Protein 5E5Y (pdb70)

B-factor: mean 13.22, std 4.54, range [5.79, 34.27]

Foldseek 3Di:
DPDVCQVQQCQLQVPPPCSVQLSVNSVQCVVQVDDADHNDDRCVVGVSQQCDADPVRHRRHD/DVVPPD/DPPQQVQQCQLQVPPPCSVQQSVNSVQCVVQVDDADGNDDRCVVGVSQQCDADPVRHRRHD/DVVPPD

Sequence (135 aa):
GSNFCDSKCKLLRCSKAGLADRRCLKCGICCEECKCVPSGTYGNKHECPCYRDKKNSKGKSKCPGGGGGGSNFCDSKCKLRCSKAGLADRCLKCGICCEECKCVPSSGTYGNKHECPCYRDKKNSSKGKKSKCPGGGGGG

Structure (mmCIF, N/CA/C/O backbone):
data_5E5Y
#
_entry.id   5E5Y
#
_cell.length_a   31.233
_cell.length_b   37.415
_cell.length_c   50.303
_cell.angle_alpha   93.00
_cell.angle_beta   90.58
_cell.angle_gamma   102.57
#
_symmetry.space_group_name_H-M   'P 1'
#
loop_
_entity.id
_entity.type
_entity.pdbx_description
1 polymer Snakin-1
2 polymer 'D- snakin-1'
3 non-polymer 1,2-ETHANEDIOL
4 non-polymer 'FORMIC ACID'
5 water water
#
loop_
_atom_site.group_PDB
_atom_site.id
_atom_site.type_symbol
_atom_site.label_atom_id
_atom_site.label_alt_id
_atom_site.label_comp_id
_atom_site.label_asym_id
_atom_site.label_entity_id
_atom_site.label_seq_id
_atom_site.pdbx_PDB_ins_code
_atom_site.Cartn_x
_atom_site.Cartn_y
_atom_site.Cartn_z
_atom_site.occupancy
_atom_site.B_iso_or_equiv
_atom_site.auth_seq_id
_atom_site.auth_comp_id
_atom_site.auth_asym_id
_atom_site.auth_atom_id
_atom_site.pdbx_PDB_model_num
ATOM 1 N N . GLY A 1 1 ? -4.769 23.639 10.546 1.00 20.45 1 GLY A N 1
ATOM 2 C CA . GLY A 1 1 ? -3.725 22.715 10.147 1.00 20.05 1 GLY A CA 1
ATOM 3 C C . GLY A 1 1 ? -2.631 23.440 9.400 1.00 18.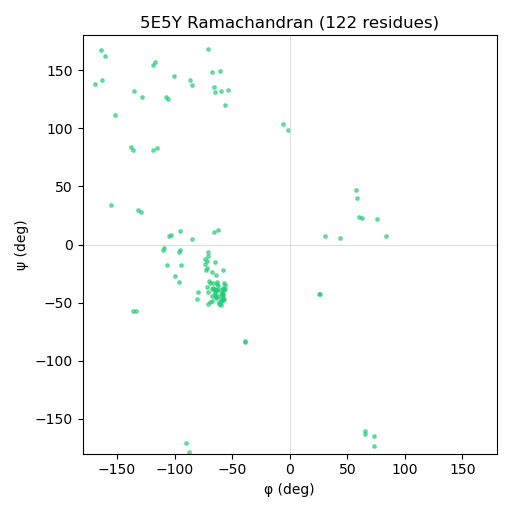75 1 GLY A C 1
ATOM 4 O O . GLY A 1 1 ? -2.657 24.664 9.286 1.00 20.32 1 GLY A O 1
ATOM 5 N N . SER A 1 2 ? -1.663 22.693 8.880 1.00 16.09 2 SER A N 1
ATOM 6 C CA . SER A 1 2 ? -0.580 23.321 8.142 1.00 15.06 2 SER A CA 1
ATOM 7 C C . SER A 1 2 ? 0.041 22.335 7.169 1.00 14.44 2 SER A C 1
ATOM 8 O O . SER A 1 2 ? 1.250 22.373 6.928 1.00 15.83 2 SER A O 1
ATOM 11 N N . ASN A 1 3 ? -0.768 21.444 6.604 1.00 12.78 3 ASN A N 1
ATOM 12 C CA . ASN A 1 3 ? -0.246 20.518 5.603 1.00 10.75 3 ASN A CA 1
ATOM 13 C C . ASN A 1 3 ? -1.382 20.153 4.659 1.00 9.74 3 ASN A C 1
ATOM 14 O O . ASN A 1 3 ? -2.326 19.467 5.070 1.00 10.15 3 ASN A O 1
ATOM 19 N N . PHE A 1 4 ? -1.307 20.605 3.401 1.00 10.58 4 PHE A N 1
ATOM 20 C CA . PHE A 1 4 ? -2.457 20.390 2.527 1.00 10.35 4 PHE A CA 1
ATOM 21 C C . PHE A 1 4 ? -2.592 18.938 2.100 1.00 10.73 4 PHE A C 1
ATOM 22 O O . PHE A 1 4 ? -3.691 18.526 1.719 1.00 10.50 4 PHE A O 1
ATOM 30 N N . CYS A 1 5 ? -1.514 18.151 2.150 1.00 11.08 5 CYS A N 1
ATOM 31 C CA . CYS A 1 5 ? -1.668 16.727 1.869 1.00 12.18 5 CYS A CA 1
ATOM 32 C C . CYS A 1 5 ? -2.492 16.055 2.958 1.00 12.63 5 CYS A C 1
ATOM 33 O O . CYS A 1 5 ? -3.451 15.333 2.666 1.00 12.81 5 CYS A O 1
ATOM 36 N N . ASP A 1 6 ? -2.151 16.303 4.225 1.00 12.68 6 ASP A N 1
ATOM 37 C CA . ASP A 1 6 ? -2.934 15.730 5.318 1.00 12.70 6 ASP A CA 1
ATOM 38 C C . ASP A 1 6 ? -4.390 16.163 5.228 1.00 11.49 6 ASP A C 1
ATOM 39 O O . ASP A 1 6 ? -5.308 15.342 5.360 1.00 12.78 6 ASP A O 1
ATOM 44 N N . SER A 1 7 ? -4.622 17.456 5.007 1.00 11.37 7 SER A N 1
ATOM 45 C CA . SER A 1 7 ? -5.986 17.976 5.012 1.00 11.31 7 SER A CA 1
ATOM 46 C C . SER A 1 7 ? -6.774 17.483 3.809 1.00 11.06 7 SER A C 1
ATOM 47 O O . SER A 1 7 ? -7.903 16.998 3.949 1.00 11.95 7 SER A O 1
ATOM 50 N N . LYS A 1 8 ? -6.202 17.600 2.610 1.00 10.33 8 LYS A N 1
ATOM 51 C CA . LYS A 1 8 ? -6.926 17.150 1.427 1.00 9.47 8 LYS A CA 1
ATOM 52 C C . LYS A 1 8 ? -7.173 15.650 1.469 1.00 9.01 8 LYS A C 1
ATOM 53 O O . LYS A 1 8 ? -8.239 15.184 1.054 1.00 9.29 8 LYS A O 1
ATOM 57 N N . CYS A 1 9 ? -6.197 14.873 1.950 1.00 9.10 9 CYS A N 1
ATOM 58 C CA . CYS A 1 9 ? -6.387 13.426 1.952 1.00 9.65 9 CYS A CA 1
ATOM 59 C C . CYS A 1 9 ? -7.429 12.992 2.972 1.00 9.56 9 CYS A C 1
ATOM 60 O O . CYS A 1 9 ? -8.132 12.000 2.744 1.00 10.66 9 CYS A O 1
ATOM 63 N N . LYS A 1 10 ? -7.557 13.707 4.092 1.00 9.48 10 LYS A N 1
ATOM 64 C CA . LYS A 1 10 ? -8.646 13.392 5.014 1.00 10.24 10 LYS A CA 1
ATOM 65 C C . LYS A 1 10 ? -9.999 13.557 4.332 1.00 10.86 10 LYS A C 1
ATOM 66 O O . LYS A 1 10 ? -10.90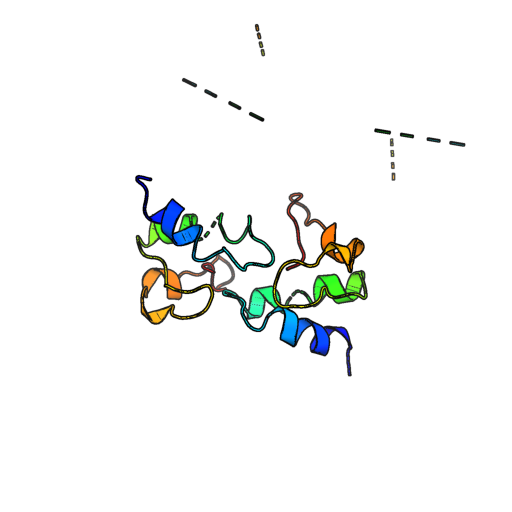8 12.744 4.535 1.00 12.49 10 LYS A O 1
ATOM 72 N N . LEU A 1 11 ? -10.146 14.588 3.493 1.00 11.67 11 LEU A N 1
ATOM 73 C CA A LEU A 1 11 ? -11.391 14.769 2.748 0.54 11.75 11 LEU A CA 1
ATOM 74 C CA B LEU A 1 11 ? -11.402 14.752 2.768 0.46 11.85 11 LEU A CA 1
ATOM 75 C C . LEU A 1 11 ? -11.551 13.693 1.682 1.00 10.87 11 LEU A C 1
ATOM 76 O O . LEU A 1 11 ? -12.622 13.088 1.539 1.00 12.76 11 LEU A O 1
ATOM 85 N N . ARG A 1 12 ? -10.492 13.453 0.911 1.00 9.87 12 ARG A N 1
ATOM 86 C CA . ARG A 1 12 ? -10.548 12.471 -0.164 1.00 8.98 12 ARG A CA 1
ATOM 87 C C . ARG A 1 12 ? -10.937 11.089 0.341 1.00 10.23 12 ARG A C 1
ATOM 88 O O . ARG A 1 12 ? -11.589 10.322 -0.381 1.00 11.94 12 ARG A O 1
ATOM 96 N N . CYS A 1 13 ? -10.540 10.750 1.564 1.00 10.08 13 CYS A N 1
ATOM 97 C CA . CYS A 1 13 ? -10.714 9.410 2.104 1.00 9.83 13 CYS A CA 1
ATOM 98 C C . CYS A 1 13 ? -11.870 9.306 3.090 1.00 10.16 13 CYS A C 1
ATOM 99 O O . CYS A 1 13 ? -12.0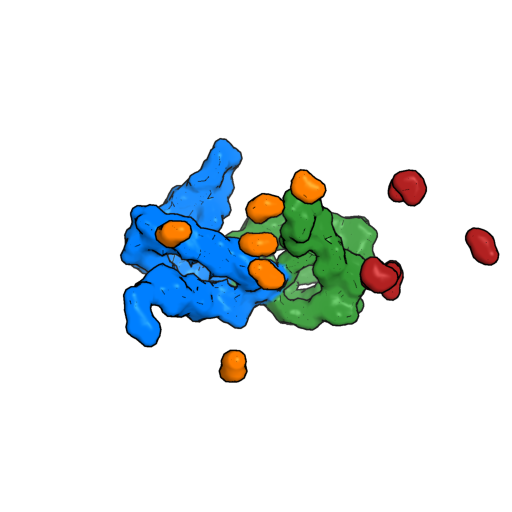48 8.253 3.717 1.00 11.60 13 CYS A O 1
ATOM 102 N N . SER A 1 14 ? -12.675 10.363 3.226 1.00 11.16 14 SER A N 1
ATOM 103 C CA . SER A 1 14 ? -13.685 10.423 4.278 1.00 11.44 14 SER A CA 1
ATOM 104 C C . SER A 1 14 ? -14.854 9.482 4.047 1.00 11.67 14 SER A C 1
ATOM 105 O O . SER A 1 14 ? -15.716 9.376 4.925 1.00 14.09 14 SER A O 1
ATOM 108 N N . LYS A 1 15 ? -14.927 8.819 2.893 1.00 10.95 15 LYS A N 1
ATOM 109 C CA . LYS A 1 15 ? -15.985 7.847 2.649 1.00 12.82 15 LYS A CA 1
ATOM 110 C C . LYS A 1 15 ? -15.399 6.553 2.105 1.00 12.01 15 LYS A C 1
ATOM 111 O O . LYS A 1 15 ? -16.061 5.820 1.365 1.00 11.82 15 LYS A O 1
ATOM 117 N N . ALA A 1 16 ? -14.160 6.255 2.482 1.00 11.50 16 ALA A N 1
ATOM 118 C CA . ALA A 1 16 ? -13.464 5.079 1.981 1.00 10.75 16 ALA A CA 1
ATOM 119 C C . ALA A 1 16 ? -13.781 3.861 2.837 1.00 12.91 16 ALA A C 1
ATOM 120 O O . ALA A 1 16 ? -13.890 3.953 4.066 1.00 14.09 16 ALA A O 1
ATOM 122 N N . GLY A 1 17 ? -13.926 2.712 2.172 1.00 12.28 17 GLY A N 1
ATOM 123 C CA . GLY A 1 17 ? -14.125 1.469 2.895 1.00 12.13 17 GLY A CA 1
ATOM 124 C C . GLY A 1 17 ? -12.896 1.027 3.660 1.00 12.13 17 GLY A C 1
ATOM 125 O O . GLY A 1 17 ? -13.013 0.433 4.735 1.00 13.38 17 GLY A O 1
ATOM 126 N N . LEU A 1 18 ? -11.710 1.310 3.122 1.00 12.63 18 LEU A N 1
ATOM 127 C CA . LEU A 1 18 ? -10.427 1.070 3.780 1.00 11.31 18 LEU A CA 1
ATOM 128 C C . LEU A 1 18 ? -9.781 2.436 4.014 1.00 11.31 18 LEU A C 1
ATOM 129 O O . LEU A 1 18 ? -8.939 2.891 3.237 1.00 11.65 18 LEU A O 1
ATOM 134 N N . ALA A 1 19 ? -10.186 3.092 5.105 1.00 13.10 19 ALA A N 1
ATOM 135 C CA . ALA A 1 19 ? -9.790 4.480 5.327 1.00 13.65 19 ALA A CA 1
ATOM 136 C C . ALA A 1 19 ? -8.283 4.615 5.502 1.00 13.72 19 ALA A C 1
ATOM 137 O O . ALA A 1 19 ? -7.656 5.506 4.915 1.00 15.16 19 ALA A O 1
ATOM 139 N N . ASP A 1 20 ? -7.681 3.748 6.320 1.00 14.16 20 ASP A N 1
ATOM 140 C CA . ASP A 1 20 ? -6.249 3.866 6.578 1.00 13.04 20 ASP A CA 1
ATOM 141 C C . ASP A 1 20 ? -5.437 3.621 5.314 1.00 11.60 20 ASP A C 1
ATOM 142 O O . ASP A 1 20 ? -4.441 4.318 5.064 1.00 11.67 20 ASP A O 1
ATOM 147 N N . ARG A 1 21 ? -5.834 2.638 4.502 1.00 10.94 21 ARG A N 1
ATOM 148 C CA A ARG A 1 21 ? -5.125 2.416 3.247 0.69 10.73 21 ARG A CA 1
ATOM 149 C CA B ARG A 1 21 ? -5.119 2.418 3.250 0.31 10.77 21 ARG A CA 1
ATOM 150 C C . ARG A 1 21 ? -5.284 3.609 2.316 1.00 10.72 21 ARG A C 1
ATOM 151 O O . ARG A 1 21 ? -4.327 4.023 1.652 1.00 11.13 21 ARG A O 1
ATOM 166 N N . CYS A 1 22 ? -6.494 4.169 2.249 1.00 9.68 22 CYS A N 1
ATOM 167 C CA . CYS A 1 22 ? -6.721 5.350 1.427 1.00 9.76 22 CYS A CA 1
ATOM 168 C C . CYS A 1 22 ? -5.836 6.497 1.892 1.00 9.57 22 CYS A C 1
ATOM 169 O O . CYS A 1 22 ? -5.172 7.157 1.082 1.00 11.08 22 CYS A O 1
ATOM 172 N N . LEU A 1 23 ? -5.801 6.738 3.205 1.00 9.41 23 LEU A N 1
ATOM 173 C CA . LEU A 1 23 ? -5.014 7.854 3.717 1.00 9.42 23 LEU A CA 1
ATOM 174 C C . LEU A 1 23 ? -3.537 7.668 3.415 1.00 9.46 23 LEU A C 1
ATOM 175 O O . LEU A 1 23 ? -2.827 8.642 3.136 1.00 11.23 23 LEU A O 1
ATOM 180 N N . LYS A 1 24 ? -3.058 6.426 3.461 1.00 9.43 24 LYS A N 1
ATOM 181 C CA . LYS A 1 24 ? -1.654 6.136 3.192 1.00 10.96 24 LYS A CA 1
ATOM 182 C C . LYS A 1 24 ? -1.307 6.444 1.749 1.00 10.25 24 LYS A C 1
ATOM 183 O O . LYS A 1 24 ? -0.333 7.148 1.475 1.00 9.91 24 LYS A O 1
ATOM 201 N N . CYS A 1 26 ? -3.148 8.086 -0.601 1.00 7.86 26 CYS A N 1
ATOM 202 C CA . CYS A 1 26 ? -3.391 9.492 -0.929 1.00 7.50 26 CYS A CA 1
ATOM 203 C C . CYS A 1 26 ? -2.202 10.317 -0.447 1.00 9.18 26 CYS A C 1
ATOM 204 O O . CYS A 1 26 ? -1.729 11.201 -1.155 1.00 9.92 26 CYS A O 1
ATOM 207 N N . GLY A 1 27 ? -1.716 10.009 0.759 1.00 9.02 27 GLY A N 1
ATOM 208 C CA . GLY A 1 27 ? -0.549 10.713 1.276 1.00 8.79 27 GLY A CA 1
ATOM 209 C C . GLY A 1 27 ? 0.670 10.555 0.387 1.00 9.54 27 GLY A C 1
ATOM 210 O O . GLY A 1 27 ? 1.336 11.534 0.050 1.00 10.70 27 GLY A O 1
ATOM 211 N N . ILE A 1 28 ? 0.981 9.315 0.009 1.00 9.98 28 ILE A N 1
ATOM 212 C CA . ILE A 1 28 ? 2.120 9.058 -0.870 1.00 11.28 28 ILE A CA 1
ATOM 213 C C . ILE A 1 28 ? 1.966 9.824 -2.176 1.00 11.49 28 ILE A C 1
ATOM 214 O O . ILE A 1 28 ? 2.898 10.492 -2.642 1.00 12.56 28 ILE A O 1
ATOM 219 N N . CYS A 1 29 ? 0.784 9.740 -2.786 1.00 10.84 29 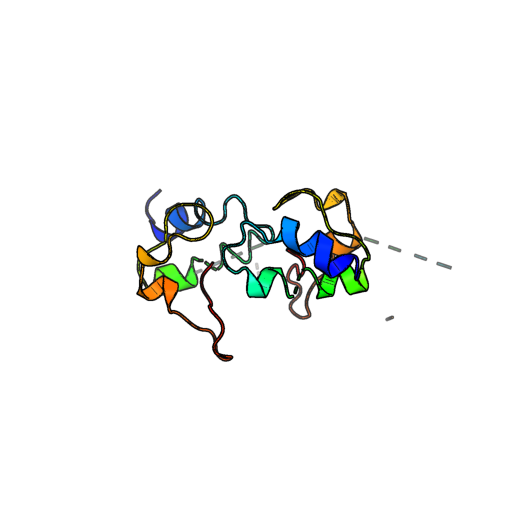CYS A N 1
ATOM 220 C CA . CYS A 1 29 ? 0.576 10.393 -4.074 1.00 10.49 29 CYS A CA 1
ATOM 221 C C . CYS A 1 29 ? 0.659 11.909 -3.954 1.00 10.76 29 CYS A C 1
ATOM 222 O O . CYS A 1 29 ? 1.193 12.580 -4.843 1.00 11.76 29 CYS A O 1
ATOM 225 N N . CYS A 1 30 ? 0.130 12.468 -2.868 1.00 9.22 30 CYS A N 1
ATOM 226 C CA . CYS A 1 30 ? 0.241 13.907 -2.661 1.00 8.93 30 CYS A CA 1
ATOM 227 C C . CYS A 1 30 ? 1.692 14.321 -2.416 1.00 9.32 30 CYS A C 1
ATOM 228 O O . CYS A 1 30 ? 2.138 15.371 -2.9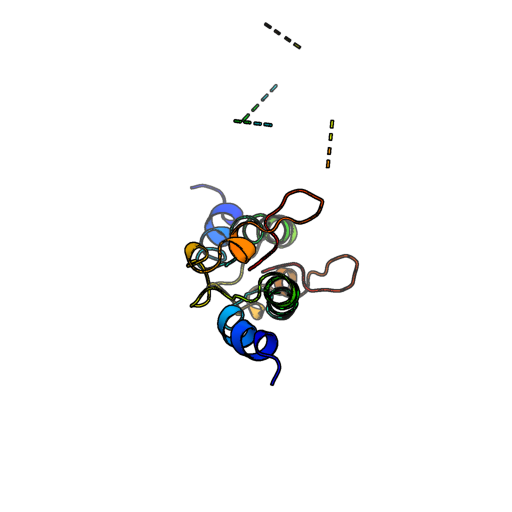03 1.00 9.17 30 CYS A O 1
ATOM 231 N N . GLU A 1 31 ? 2.455 13.512 -1.673 1.00 9.49 31 GLU A N 1
ATOM 232 C CA . GLU A 1 31 ? 3.883 13.805 -1.527 1.00 10.09 31 GLU A CA 1
ATOM 233 C C . GLU A 1 31 ? 4.578 13.860 -2.883 1.00 11.20 31 GLU A C 1
ATOM 234 O O . GLU A 1 31 ? 5.461 14.698 -3.104 1.00 11.21 31 GLU A O 1
ATOM 240 N N . GLU A 1 32 ? 4.189 12.975 -3.802 1.00 10.18 32 GLU A N 1
ATOM 241 C CA . GLU A 1 32 ? 4.805 12.926 -5.123 1.00 11.03 32 GLU A CA 1
ATOM 242 C C . GLU A 1 32 ? 4.253 14.004 -6.048 1.00 10.53 32 GLU A C 1
ATOM 243 O O . GLU A 1 32 ? 5.012 14.627 -6.798 1.00 11.72 32 GLU A O 1
ATOM 249 N N . CYS A 1 33 ? 2.937 14.241 -6.004 1.00 11.99 33 CYS A N 1
ATOM 250 C CA . CYS A 1 33 ? 2.252 15.034 -7.014 1.00 10.92 33 CYS A CA 1
ATOM 251 C C . CYS A 1 33 ? 1.827 16.418 -6.553 1.00 12.31 33 CYS A C 1
ATOM 252 O O . CYS A 1 33 ? 1.520 17.260 -7.403 1.00 13.27 33 CYS A O 1
ATOM 255 N N . LYS A 1 34 ? 1.766 16.657 -5.240 1.00 12.61 34 LYS A N 1
ATOM 256 C CA . LYS A 1 34 ? 1.399 17.962 -4.679 1.00 12.60 34 LYS A CA 1
ATOM 257 C C . LYS A 1 34 ? 0.012 18.402 -5.146 1.00 12.63 34 LYS A C 1
ATOM 258 O O . LYS A 1 34 ? -0.225 19.576 -5.433 1.00 13.90 34 LYS A O 1
ATOM 264 N N . CYS A 1 35 ? -0.918 17.451 -5.196 1.00 12.98 35 CYS A N 1
ATOM 265 C CA . CYS A 1 35 ? -2.263 17.669 -5.710 1.00 13.11 35 CYS A CA 1
ATOM 266 C C . CYS A 1 35 ? -3.114 16.514 -5.209 1.00 12.35 35 CYS A C 1
ATOM 267 O O . CYS A 1 35 ? -2.625 15.386 -5.124 1.00 13.04 35 CYS A O 1
ATOM 270 N N . VAL A 1 36 ? -4.359 16.802 -4.835 1.00 10.48 36 VAL A N 1
ATOM 271 C CA . VAL A 1 36 ? -5.329 15.755 -4.509 1.00 9.54 36 VAL A CA 1
ATOM 272 C C . VAL A 1 36 ? -6.647 16.124 -5.178 1.00 10.85 36 VAL A C 1
ATOM 273 O O . VAL A 1 36 ? -7.080 17.282 -5.077 1.00 13.00 36 VAL A O 1
ATOM 277 N N . PRO A 1 37 ? -7.303 15.195 -5.874 1.00 12.12 37 PRO A N 1
ATOM 278 C CA . PRO A 1 37 ? -8.586 15.516 -6.509 1.00 12.26 37 PRO A CA 1
ATOM 279 C C . PRO A 1 37 ? -9.664 15.766 -5.468 1.00 13.31 37 PRO A C 1
ATOM 280 O O . PRO A 1 37 ? -9.662 15.175 -4.385 1.00 13.92 37 PRO A O 1
ATOM 284 N N . SER A 1 38 ? -10.596 16.649 -5.818 1.00 13.10 38 SER A N 1
ATOM 285 C CA . SER A 1 38 ? -11.721 16.958 -4.945 1.00 11.95 38 SER A CA 1
ATOM 286 C C . SER A 1 38 ? -12.701 15.784 -4.882 1.00 11.46 38 SER A C 1
ATOM 287 O O . SER A 1 38 ? -12.639 14.833 -5.671 1.00 11.42 38 SER A O 1
ATOM 290 N N . GLY A 1 39 ? -13.638 15.869 -3.931 1.00 11.91 39 GLY A N 1
ATOM 291 C CA . GLY A 1 39 ? -14.591 14.783 -3.771 1.00 12.07 39 GLY A CA 1
ATOM 292 C C . GLY A 1 39 ? -13.944 13.560 -3.139 1.00 11.39 39 GLY A C 1
ATOM 293 O O . GLY A 1 39 ? -12.792 13.576 -2.712 1.00 12.61 39 GLY A O 1
ATOM 294 N 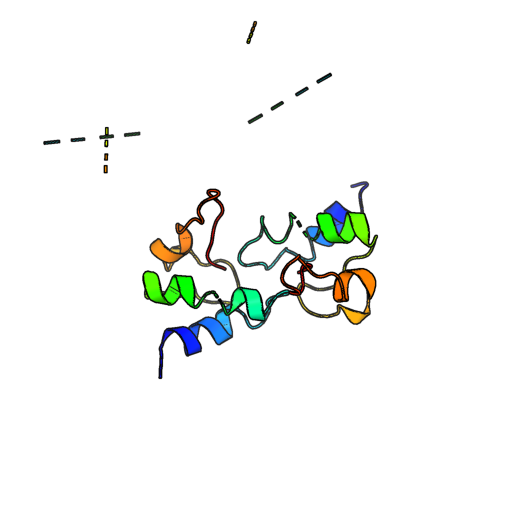N . THR A 1 40 ? -14.719 12.474 -3.087 1.00 11.35 40 THR A N 1
ATOM 295 C CA . THR A 1 40 ? -14.249 11.232 -2.487 1.00 11.39 40 THR A CA 1
ATOM 296 C C . THR A 1 40 ? -14.004 10.135 -3.515 1.00 12.37 40 THR A C 1
ATOM 297 O O . THR A 1 40 ? -13.563 9.039 -3.144 1.00 13.45 40 THR A O 1
ATOM 301 N N . TYR A 1 41 ? -14.288 10.394 -4.788 1.00 12.16 41 TYR A N 1
ATOM 302 C CA . TYR A 1 41 ? -13.899 9.504 -5.874 1.00 11.60 41 TYR A CA 1
ATOM 303 C C . TYR A 1 41 ? -13.947 10.314 -7.159 1.00 12.72 41 TYR A C 1
ATOM 304 O O . TYR A 1 41 ? -14.534 11.398 -7.203 1.00 13.62 41 TYR A O 1
ATOM 313 N N . GLY A 1 42 ? -13.290 9.794 -8.196 1.00 13.50 42 GLY A N 1
ATOM 314 C CA . GLY A 1 42 ? -13.296 10.502 -9.461 1.00 14.43 42 GLY A CA 1
ATOM 31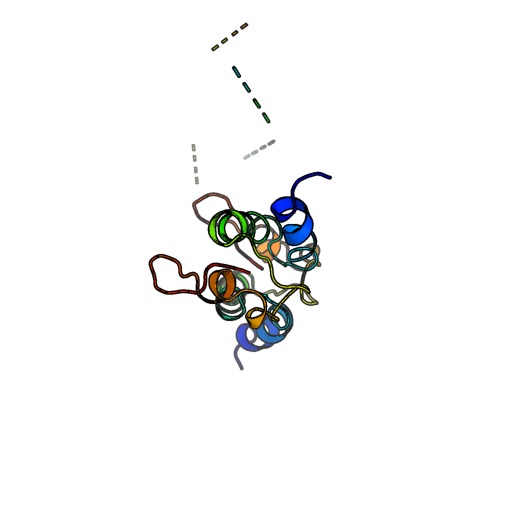5 C C . GLY A 1 42 ? -12.574 11.844 -9.387 1.00 13.61 42 GLY A C 1
ATOM 316 O O . GLY A 1 42 ? -11.758 12.109 -8.499 1.00 13.96 42 GLY A O 1
ATOM 317 N N . ASN A 1 43 ? -12.896 12.697 -10.362 1.00 13.60 43 ASN A N 1
ATOM 318 C CA . ASN A 1 43 ? -12.318 14.032 -10.507 1.00 12.99 43 ASN A CA 1
ATOM 319 C C . ASN A 1 43 ? -10.800 14.006 -10.687 1.00 12.22 43 ASN A C 1
ATOM 320 O O . ASN A 1 43 ? -10.121 14.998 -10.412 1.00 12.78 43 ASN A O 1
ATOM 325 N N . LYS A 1 44 ? -10.236 12.902 -11.169 1.00 12.44 44 LYS A N 1
ATOM 326 C CA . LYS A 1 44 ? -8.783 12.816 -11.231 1.00 11.62 44 LYS A CA 1
ATOM 327 C C . LYS A 1 44 ? -8.183 13.670 -12.341 1.00 12.75 44 LYS A C 1
ATOM 328 O O . LYS A 1 44 ? -6.967 13.892 -12.335 1.00 12.48 44 LYS A O 1
ATOM 334 N N . HIS A 1 45 ? -8.997 14.182 -13.268 1.00 13.88 45 HIS A N 1
ATOM 335 C CA . HIS A 1 45 ? -8.472 15.132 -14.246 1.00 15.23 45 HIS A CA 1
ATOM 336 C C . HIS A 1 45 ? -8.005 16.434 -13.598 1.00 14.92 45 HIS A C 1
ATOM 337 O O . HIS A 1 45 ? -7.296 17.212 -14.242 1.00 15.38 45 HIS A O 1
ATOM 339 N N . GLU A 1 46 ? -8.381 16.696 -12.343 1.00 14.79 46 GLU A N 1
ATOM 340 C CA . GLU A 1 46 ? -7.844 17.864 -11.651 1.00 14.58 46 GLU A CA 1
ATOM 341 C C . GLU A 1 46 ? -6.355 17.731 -11.357 1.00 14.94 46 GLU A C 1
ATOM 342 O O . GLU A 1 46 ? -5.676 18.753 -11.185 1.00 15.47 46 GLU A O 1
ATOM 348 N N . CYS A 1 47 ? -5.842 16.501 -11.285 1.00 14.58 47 CYS A N 1
ATOM 349 C CA . CYS A 1 47 ? -4.469 16.229 -10.858 1.00 14.38 47 CYS A CA 1
ATOM 350 C C . CYS A 1 47 ? -3.877 15.167 -11.770 1.00 12.64 47 CYS A C 1
ATOM 351 O O . CYS A 1 47 ? -3.882 13.978 -11.440 1.00 12.52 47 CYS A O 1
ATOM 354 N N . PRO A 1 48 ? -3.356 15.560 -12.937 1.00 11.56 48 PRO A N 1
ATOM 355 C CA . PRO A 1 48 ? -2.841 14.543 -13.874 1.00 11.93 48 PRO A CA 1
ATOM 356 C C . PRO A 1 48 ? -1.770 13.639 -13.279 1.00 9.93 48 PRO A C 1
ATOM 357 O O . PRO A 1 48 ? -1.757 12.438 -13.570 1.00 10.13 48 PRO A O 1
ATOM 361 N N . CYS A 1 49 ? -0.874 14.173 -12.445 1.00 9.97 49 CYS A N 1
ATOM 362 C CA . CYS A 1 49 ? 0.125 13.322 -11.804 1.00 10.47 49 CYS A CA 1
ATOM 363 C C . CYS A 1 49 ? -0.540 12.268 -10.922 1.00 9.72 49 CYS A C 1
ATOM 364 O O . CYS A 1 49 ? -0.242 11.070 -11.019 1.00 10.28 49 CYS A O 1
ATOM 367 N N . TYR A 1 50 ? -1.442 12.707 -10.048 1.00 10.33 50 TYR A N 1
ATOM 368 C CA . TYR A 1 50 ? -2.181 11.792 -9.185 1.00 10.28 50 TYR A CA 1
ATOM 369 C C . TYR A 1 50 ? -2.973 10.772 -10.005 1.00 11.18 50 TYR A C 1
ATOM 370 O O . TYR A 1 50 ? -2.985 9.572 -9.690 1.00 12.03 50 TYR A O 1
ATOM 379 N N . ARG A 1 51 ? -3.632 11.239 -11.068 1.00 9.74 51 ARG A N 1
ATOM 380 C CA . ARG A 1 51 ? -4.435 10.372 -11.927 1.00 9.72 51 ARG A CA 1
ATOM 381 C C . ARG A 1 51 ? -3.606 9.244 -12.536 1.00 9.57 51 ARG A C 1
ATOM 382 O O . ARG A 1 51 ? -4.066 8.096 -12.613 1.00 9.94 51 ARG A O 1
ATOM 390 N N . ASP A 1 52 ? -2.385 9.550 -12.981 1.00 9.55 52 ASP A N 1
ATOM 391 C CA . ASP A 1 52 ? -1.615 8.629 -13.809 1.00 8.16 52 ASP A CA 1
ATOM 392 C C . ASP A 1 52 ? -0.625 7.770 -13.031 1.00 8.78 52 ASP A C 1
ATOM 393 O O . ASP A 1 52 ? -0.015 6.878 -13.628 1.00 8.77 52 ASP A O 1
ATOM 398 N N . LYS A 1 53 ? -0.442 8.014 -11.731 1.00 8.98 53 LYS A N 1
ATOM 399 C CA . LYS A 1 53 ? 0.560 7.274 -10.972 1.00 9.66 53 LYS A CA 1
ATOM 400 C C . LYS A 1 53 ? 0.180 5.796 -10.899 1.00 9.29 53 LYS A C 1
ATOM 401 O O . LYS A 1 53 ? -0.967 5.453 -10.585 1.00 7.94 53 LYS A O 1
ATOM 407 N N . LYS A 1 54 ? 1.147 4.922 -11.199 1.00 9.03 54 LYS A N 1
ATOM 408 C CA . LYS A 1 54 ? 0.949 3.478 -11.204 1.00 10.88 54 LYS A CA 1
ATOM 409 C C . LYS A 1 54 ? 1.830 2.822 -10.147 1.00 13.05 54 LYS A C 1
ATOM 410 O O . LYS A 1 54 ? 2.856 3.373 -9.737 1.00 15.77 54 LYS A O 1
ATOM 416 N N . ASN A 1 55 ? 1.423 1.628 -9.710 1.00 13.57 55 ASN A N 1
ATOM 417 C CA . ASN A 1 55 ? 2.285 0.784 -8.894 1.00 14.55 55 ASN A CA 1
ATOM 418 C C . ASN A 1 55 ? 3.107 -0.128 -9.809 1.00 15.57 55 ASN A C 1
ATOM 419 O O . ASN A 1 55 ? 3.100 0.027 -11.031 1.00 16.06 55 ASN A O 1
ATOM 424 N N . SER A 1 56 ? 3.817 -1.105 -9.235 1.00 17.58 56 SER A N 1
ATOM 425 C CA . SER A 1 56 ? 4.782 -1.862 -10.033 1.00 19.13 56 SER A CA 1
ATOM 426 C C . SER A 1 56 ? 4.120 -2.846 -10.992 1.00 21.02 56 SER A C 1
ATOM 427 O O . SER A 1 56 ? 4.783 -3.330 -11.915 1.00 22.37 56 SER A O 1
ATOM 430 N N . LYS A 1 57 ? 2.846 -3.169 -10.789 1.00 21.31 57 LYS A N 1
ATOM 431 C CA . LYS A 1 57 ? 2.114 -4.036 -11.699 1.00 22.54 57 LYS A CA 1
ATOM 432 C C . LYS A 1 57 ? 1.320 -3.246 -12.724 1.00 21.82 57 LYS A C 1
ATOM 433 O O . LYS A 1 57 ? 0.484 -3.822 -13.428 1.00 23.63 57 LYS A O 1
ATOM 439 N N . GLY A 1 58 ? 1.566 -1.940 -12.822 1.00 19.56 58 GLY A N 1
ATOM 440 C CA . GLY A 1 58 ? 0.874 -1.113 -13.784 1.00 18.84 58 GLY A CA 1
ATOM 441 C C . GLY A 1 58 ? -0.547 -0.771 -13.412 1.00 16.85 58 GLY A C 1
ATOM 442 O O . GLY A 1 58 ? -1.343 -0.445 -14.296 1.00 16.64 58 GLY A O 1
ATOM 443 N N . LYS A 1 59 ? -0.891 -0.840 -12.127 1.00 15.75 59 LYS A N 1
ATOM 444 C CA . LYS A 1 59 ? -2.227 -0.521 -11.638 1.00 15.18 59 LYS A CA 1
ATOM 445 C C . LYS A 1 59 ? -2.246 0.885 -11.052 1.00 12.71 59 LYS A C 1
ATOM 446 O O . LYS A 1 59 ? -1.270 1.318 -10.437 1.00 11.50 59 LYS A O 1
ATOM 452 N N . SER A 1 60 ? -3.371 1.581 -11.220 1.00 10.58 60 SER A N 1
ATOM 453 C CA . SER A 1 60 ? -3.541 2.891 -10.597 1.00 9.25 60 SER A CA 1
ATOM 454 C C . SER A 1 60 ? -3.274 2.812 -9.099 1.00 9.89 60 SER A C 1
ATOM 455 O O . SER A 1 60 ? -3.784 1.925 -8.410 1.00 10.97 60 SER A O 1
ATOM 458 N N . LYS A 1 61 ? -2.480 3.758 -8.599 1.00 9.86 61 LYS A N 1
ATOM 459 C CA . LYS A 1 61 ? -2.010 3.744 -7.219 1.00 9.65 61 LYS A CA 1
ATOM 460 C C . LYS A 1 61 ? -2.796 4.664 -6.291 1.00 9.78 61 LYS A C 1
ATOM 461 O O . LYS A 1 61 ? -2.877 4.392 -5.088 1.00 10.80 61 LYS A O 1
ATOM 467 N N . CYS A 1 62 ? -3.384 5.733 -6.822 1.00 8.43 62 CYS A N 1
ATOM 468 C CA . CYS A 1 62 ? -3.860 6.849 -6.013 1.00 8.42 62 CYS A CA 1
ATOM 469 C C . CYS A 1 62 ? -5.375 6.834 -5.921 1.00 9.36 62 CYS A C 1
ATOM 470 O O . CYS A 1 62 ? -6.051 6.840 -6.960 1.00 10.00 62 CYS A O 1
ATOM 473 N N . PRO A 1 63 ? -5.960 6.828 -4.712 1.00 8.03 63 PRO A N 1
ATOM 474 C CA . PRO A 1 63 ? -7.419 6.702 -4.573 1.00 9.18 63 PRO A CA 1
ATOM 475 C C . PRO A 1 63 ? -8.168 7.947 -5.022 1.00 9.45 63 PRO A C 1
ATOM 476 O O . PRO A 1 63 ? -9.126 7.846 -5.788 1.00 10.95 63 PRO A O 1
ATOM 481 N N . GLY B 2 1 ? 6.774 -9.862 11.097 1.00 15.49 1 GLY B N 1
ATOM 482 C CA . GLY B 2 1 ? 5.692 -8.964 11.458 1.00 15.47 1 GLY B CA 1
ATOM 483 C C . GLY B 2 1 ? 4.618 -9.687 12.242 1.00 15.83 1 GLY B C 1
ATOM 484 O O . GLY B 2 1 ? 4.737 -10.881 12.506 1.00 16.80 1 GLY B O 1
ATOM 594 N N . GLY B 2 17 ? 15.849 11.102 19.332 1.00 11.16 17 GLY B N 1
ATOM 595 C CA . GLY B 2 17 ? 16.089 12.336 18.602 1.00 10.80 17 GLY B CA 1
ATOM 596 C C . GLY B 2 17 ? 14.878 12.779 17.804 1.00 11.34 17 GLY B C 1
ATOM 597 O O . GLY B 2 17 ? 15.006 13.314 16.701 1.00 10.87 17 GLY B O 1
ATOM 671 N N . GLY B 2 27 ? 3.637 3.836 20.873 1.00 9.03 27 GLY B N 1
ATOM 672 C CA . GLY B 2 27 ? 2.504 3.101 20.337 1.00 9.41 27 GLY B CA 1
ATOM 673 C C . GLY B 2 27 ? 1.230 3.258 21.145 1.00 8.44 27 GLY B C 1
ATOM 674 O O . GLY B 2 27 ? 0.509 2.284 21.373 1.00 9.21 27 GLY B O 1
ATOM 766 N N . GLY B 2 39 ? 15.587 -2.077 25.658 1.00 13.61 39 GLY B N 1
ATOM 767 C CA . GLY B 2 39 ? 16.539 -0.996 25.469 1.00 14.74 39 GLY B CA 1
ATOM 768 C C . GLY B 2 39 ? 15.948 0.223 24.793 1.00 14.37 39 GLY B C 1
ATOM 769 O O . GLY B 2 39 ? 14.858 0.160 24.231 1.00 13.70 39 GLY B O 1
ATOM 789 N N . GLY B 2 42 ? 15.364 3.972 29.937 1.00 12.77 42 GLY B N 1
ATOM 790 C CA . GLY B 2 42 ? 15.346 3.270 31.205 1.00 13.40 42 GLY B CA 1
ATOM 791 C C . GLY B 2 42 ? 14.561 1.970 31.123 1.00 11.92 42 GLY B C 1
ATOM 792 O O . GLY B 2 42 ? 13.677 1.822 30.266 1.00 11.95 42 GLY B O 1
ATOM 923 N N . GLY B 2 58 ? 0.224 15.676 34.029 1.00 15.95 58 GLY B N 1
ATOM 924 C CA . GLY B 2 58 ? 0.805 14.910 35.113 1.00 15.21 58 GLY B CA 1
ATOM 925 C C . GLY B 2 58 ? 2.271 14.577 34.893 1.00 14.40 58 GLY B C 1
ATOM 926 O O . GLY B 2 58 ? 2.970 14.167 35.822 1.00 15.05 58 GLY B O 1
ATOM 963 N N . SER C 1 2 ? -24.924 -14.229 -11.913 1.00 28.65 2 SER C N 1
ATOM 964 C CA . SER C 1 2 ? -25.646 -15.042 -10.941 1.00 27.54 2 SER C CA 1
ATOM 965 C C . SER C 1 2 ? -24.848 -15.186 -9.654 1.00 27.40 2 SER C C 1
ATOM 966 O O . SER C 1 2 ? -25.412 -15.385 -8.579 1.00 28.63 2 SER C O 1
ATOM 969 N N . ASN C 1 3 ? -23.530 -15.076 -9.779 1.00 25.59 3 ASN C N 1
ATOM 970 C CA . ASN C 1 3 ? -22.655 -15.052 -8.615 1.00 21.23 3 ASN C CA 1
ATOM 971 C C . ASN C 1 3 ? -23.076 -13.926 -7.673 1.00 18.22 3 ASN C C 1
ATOM 972 O O . ASN C 1 3 ? -23.088 -12.754 -8.060 1.00 19.62 3 ASN C O 1
ATOM 977 N N . PHE C 1 4 ? -23.440 -14.283 -6.436 1.00 14.32 4 PHE C N 1
ATOM 978 C CA . PHE C 1 4 ? -23.946 -13.278 -5.504 1.00 13.68 4 PHE C CA 1
ATOM 979 C C . PHE C 1 4 ? -22.898 -12.222 -5.189 1.00 12.73 4 PHE C C 1
ATOM 980 O O . PHE C 1 4 ? -23.240 -11.056 -4.944 1.00 13.81 4 PHE C O 1
ATOM 982 N N . CYS C 1 5 ? -21.621 -12.606 -5.183 1.00 12.48 5 CYS C N 1
ATOM 983 C CA . CYS C 1 5 ? -20.574 -11.651 -4.837 1.00 11.88 5 CYS C CA 1
ATOM 984 C C . CYS C 1 5 ? -20.374 -10.624 -5.940 1.00 11.75 5 CYS C C 1
ATOM 985 O O . CYS C 1 5 ? -20.100 -9.451 -5.658 1.00 12.02 5 CYS C O 1
ATOM 988 N N . ASP C 1 6 ? -20.489 -11.043 -7.204 1.00 13.66 6 ASP C N 1
ATOM 989 C CA . ASP C 1 6 ? -20.371 -10.082 -8.296 1.00 15.86 6 ASP C CA 1
ATOM 990 C C . ASP C 1 6 ? -21.408 -8.976 -8.159 1.00 16.17 6 ASP C C 1
ATOM 991 O O . ASP C 1 6 ? -21.103 -7.793 -8.346 1.00 17.34 6 ASP C O 1
ATOM 996 N N . SER C 1 7 ? -22.636 -9.346 -7.807 1.00 15.70 7 SER C N 1
ATOM 997 C CA . SER C 1 7 ? -23.712 -8.370 -7.701 1.00 15.60 7 SER C CA 1
ATOM 998 C C . SER C 1 7 ? -23.515 -7.454 -6.496 1.00 14.20 7 SER C C 1
ATOM 999 O O . SER C 1 7 ? -23.552 -6.223 -6.623 1.00 14.53 7 SER C O 1
ATOM 1002 N N . LYS C 1 8 ? -23.290 -8.034 -5.317 1.00 12.42 8 LYS C N 1
ATOM 1003 C CA . LYS C 1 8 ? -23.213 -7.214 -4.107 1.00 10.75 8 LYS C CA 1
ATOM 1004 C C . LYS C 1 8 ? -21.992 -6.300 -4.110 1.00 11.47 8 LYS C C 1
ATOM 1005 O O . LYS C 1 8 ? -22.052 -5.187 -3.573 1.00 11.86 8 LYS C O 1
ATOM 1008 N N . CYS C 1 9 ? -20.884 -6.740 -4.709 1.00 9.77 9 CYS C N 1
ATOM 1009 C CA . CYS C 1 9 ? -19.690 -5.905 -4.745 1.00 10.03 9 CYS C CA 1
ATOM 1010 C C . CYS C 1 9 ? -19.842 -4.723 -5.693 1.00 10.61 9 CYS C C 1
ATOM 1011 O O . CYS C 1 9 ? -19.124 -3.730 -5.543 1.00 12.18 9 CYS C O 1
ATOM 1014 N N . LYS C 1 10 ? -20.781 -4.786 -6.639 1.00 10.50 10 LYS C N 1
ATOM 1015 C CA . LYS C 1 10 ? -20.993 -3.645 -7.527 1.00 11.30 10 LYS C CA 1
ATOM 1016 C C . LYS C 1 10 ? -21.423 -2.410 -6.745 1.00 11.08 10 LYS C C 1
ATOM 1017 O O . LYS C 1 10 ? -20.861 -1.326 -6.925 1.00 11.28 10 LYS C O 1
ATOM 1020 N N . LEU C 1 11 ? -22.423 -2.552 -5.867 1.00 11.04 11 LEU C N 1
ATOM 1021 C CA . LEU C 1 11 ? -22.826 -1.414 -5.049 1.00 11.57 11 LEU C CA 1
ATOM 1022 C C . LEU C 1 11 ? -21.712 -0.998 -4.096 1.00 11.16 11 LEU C C 1
ATOM 1023 O O . LEU C 1 11 ? -21.419 0.197 -3.954 1.00 11.37 11 LEU C O 1
ATOM 1028 N N . ARG C 1 12 ? -21.074 -1.975 -3.443 1.00 10.14 12 ARG C N 1
ATOM 1029 C CA . ARG C 1 12 ? -20.069 -1.670 -2.430 1.00 9.63 12 ARG C CA 1
ATOM 1030 C C . ARG C 1 12 ? -18.963 -0.791 -2.984 1.00 8.98 12 ARG C C 1
ATOM 1031 O O . ARG C 1 12 ? -18.440 0.077 -2.270 1.00 9.40 12 ARG C O 1
ATOM 1039 N N . CYS C 1 13 ? -18.619 -0.984 -4.258 1.00 9.55 13 CYS C N 1
ATOM 1040 C CA . CYS C 1 13 ? -17.490 -0.322 -4.894 1.00 8.80 13 CYS C CA 1
ATOM 1041 C C . CYS C 1 13 ? -17.908 0.797 -5.840 1.00 8.93 13 CYS C C 1
ATOM 1042 O O . CYS C 1 13 ? -17.051 1.364 -6.528 1.00 9.36 13 CYS C O 1
ATOM 1045 N N . SER C 1 14 ? -19.194 1.152 -5.867 1.00 9.80 14 SER C N 1
ATOM 1046 C CA . SER C 1 14 ? -19.719 2.082 -6.859 1.00 10.82 14 SER C CA 1
ATOM 1047 C C . SER C 1 14 ? -19.271 3.524 -6.645 1.00 12.47 14 SER C C 1
ATOM 1048 O O . SER C 1 14 ? -19.516 4.359 -7.522 1.00 15.08 14 SER C O 1
ATOM 1051 N N . LYS C 1 15 ? -18.639 3.846 -5.517 1.00 11.45 15 LYS C N 1
ATOM 1052 C CA . LYS C 1 15 ? -18.124 5.191 -5.279 1.00 11.31 15 LYS C CA 1
ATOM 1053 C C . LYS C 1 15 ? -16.664 5.137 -4.851 1.00 10.65 15 LYS C C 1
ATOM 1054 O O . LYS C 1 15 ? -16.169 6.028 -4.151 1.00 10.94 15 LYS C O 1
ATOM 1060 N N . ALA C 1 16 ? -15.962 4.099 -5.289 1.00 10.42 16 ALA C N 1
ATOM 1061 C CA . ALA C 1 16 ? -14.589 3.863 -4.879 1.00 10.73 16 ALA C CA 1
ATOM 1062 C C . ALA C 1 16 ? -13.627 4.652 -5.751 1.00 11.64 16 ALA C C 1
ATOM 1063 O O . ALA C 1 16 ? -13.781 4.711 -6.974 1.00 12.26 16 ALA C O 1
ATOM 1065 N N . GLY C 1 17 ? -12.631 5.260 -5.107 1.00 11.21 17 GLY C N 1
ATOM 1066 C CA . GLY C 1 17 ? -11.591 5.942 -5.853 1.00 11.64 17 GLY C CA 1
ATOM 1067 C C . GLY C 1 17 ? -10.784 4.999 -6.722 1.00 12.23 17 GLY C C 1
ATOM 1068 O O . GLY C 1 17 ? -10.348 5.374 -7.814 1.00 14.53 17 GLY C O 1
ATOM 1069 N N . LEU C 1 18 ? -10.581 3.766 -6.259 1.00 11.96 18 LEU C N 1
ATOM 1070 C CA . LEU C 1 18 ? -9.875 2.721 -7.003 1.00 11.81 18 LEU C CA 1
ATOM 1071 C C . LEU C 1 18 ? -10.866 1.587 -7.218 1.00 11.50 18 LEU C C 1
ATOM 1072 O O . LEU C 1 18 ? -10.858 0.597 -6.486 1.00 11.09 18 LEU C O 1
ATOM 1077 N N . ALA C 1 19 ? -11.720 1.742 -8.231 1.00 12.15 19 ALA C N 1
ATOM 1078 C CA . ALA C 1 19 ? -12.882 0.868 -8.366 1.00 13.34 19 ALA C CA 1
ATOM 1079 C C . ALA C 1 19 ? -12.479 -0.561 -8.702 1.00 13.28 19 ALA C C 1
ATOM 1080 O O . ALA C 1 19 ? -13.026 -1.512 -8.132 1.00 14.59 19 ALA C O 1
ATOM 1082 N N . ASP C 1 20 ? -11.536 -0.741 -9.631 1.00 12.87 20 ASP C N 1
ATOM 1083 C CA . ASP C 1 20 ? -11.130 -2.095 -9.996 1.00 13.75 20 ASP C CA 1
ATOM 1084 C C . ASP C 1 20 ? -10.479 -2.810 -8.820 1.00 13.23 20 ASP C C 1
ATOM 1085 O O . ASP C 1 20 ? -10.689 -4.015 -8.624 1.00 13.69 20 ASP C O 1
ATOM 1090 N N . ARG C 1 21 ? -9.671 -2.090 -8.036 1.00 11.55 21 ARG C N 1
ATOM 1091 C CA . ARG C 1 21 ? -9.093 -2.696 -6.841 1.00 10.20 21 ARG C CA 1
ATOM 1092 C C . ARG C 1 21 ? -10.188 -3.063 -5.845 1.00 8.95 21 ARG C C 1
ATOM 1093 O O . ARG C 1 21 ? -10.187 -4.161 -5.278 1.00 9.09 21 ARG C O 1
ATOM 1101 N N . CYS C 1 22 ? -11.134 -2.152 -5.622 1.00 9.04 22 CYS C N 1
ATOM 1102 C CA . CYS C 1 22 ? -12.241 -2.441 -4.716 1.00 8.24 22 CYS C CA 1
ATOM 1103 C C . CYS C 1 22 ? -13.004 -3.682 -5.162 1.00 8.93 22 CYS C C 1
ATOM 1104 O O . CYS C 1 22 ? -13.302 -4.572 -4.353 1.00 8.46 22 CYS C O 1
ATOM 1107 N N . LEU C 1 23 ? -13.328 -3.766 -6.455 1.00 10.09 23 LEU C N 1
ATOM 1108 C CA . LEU C 1 23 ? -14.106 -4.912 -6.922 1.00 10.24 23 LEU C CA 1
ATOM 1109 C C . LEU C 1 23 ? -13.335 -6.211 -6.719 1.00 9.87 23 LEU C C 1
ATOM 1110 O O . LEU C 1 23 ? -13.915 -7.234 -6.329 1.00 9.06 23 LEU C O 1
ATOM 1115 N N . LYS C 1 24 ? -12.029 -6.190 -6.964 1.00 10.57 24 LYS C N 1
ATOM 1116 C CA . LYS C 1 24 ? -11.222 -7.389 -6.777 1.00 9.59 24 LYS C CA 1
ATOM 1117 C C . LYS C 1 24 ? -11.236 -7.838 -5.321 1.00 9.39 24 LYS C C 1
ATOM 1118 O O . LYS C 1 24 ? -11.468 -9.011 -5.026 1.00 9.61 24 LYS C O 1
ATOM 1136 N N . CYS C 1 26 ? -13.224 -6.826 -2.764 1.00 9.67 26 CYS C N 1
ATOM 1137 C CA . CYS C 1 26 ? -14.582 -7.181 -2.353 1.00 8.31 26 CYS C CA 1
ATOM 1138 C C . CYS C 1 26 ? -14.916 -8.595 -2.840 1.00 9.19 26 CYS C C 1
ATOM 1139 O O . CYS C 1 26 ? -15.506 -9.386 -2.108 1.00 11.11 26 CYS C O 1
ATOM 1142 N N . GLY C 1 27 ? -14.535 -8.920 -4.078 1.00 8.92 27 GLY C N 1
ATOM 1143 C CA . GLY C 1 27 ? -14.835 -10.250 -4.591 1.00 9.26 27 GLY C CA 1
ATOM 1144 C C . GLY C 1 27 ? -14.101 -11.335 -3.826 1.00 10.30 27 GLY C C 1
ATOM 1145 O O . GLY C 1 27 ? -14.678 -12.376 -3.494 1.00 10.74 27 GLY C O 1
ATOM 1146 N N . ILE C 1 28 ? -12.821 -11.103 -3.528 1.00 9.54 28 ILE C N 1
ATOM 1147 C CA . ILE C 1 28 ? -12.040 -12.068 -2.758 1.00 10.58 28 ILE C CA 1
ATOM 1148 C C . ILE C 1 28 ? -12.641 -12.254 -1.372 1.00 10.86 28 ILE C C 1
ATOM 1149 O O . ILE C 1 28 ? -12.776 -13.381 -0.876 1.00 12.33 28 ILE C O 1
ATOM 1154 N N . CYS C 1 29 ? -13.008 -11.150 -0.723 1.00 9.96 29 CYS C N 1
ATOM 1155 C CA . CYS C 1 29 ? -13.525 -11.238 0.637 1.00 8.98 29 CYS C CA 1
ATOM 1156 C C . CYS C 1 29 ? -14.910 -11.868 0.674 1.00 9.38 29 CYS C C 1
ATOM 1157 O O . CYS C 1 29 ? -15.212 -12.665 1.569 1.00 9.80 29 CYS C O 1
ATOM 1160 N N . CYS C 1 30 ? -15.768 -11.514 -0.279 1.00 9.30 30 CYS C N 1
ATOM 1161 C CA . CYS C 1 30 ? -17.099 -12.108 -0.329 1.00 8.67 30 CYS C CA 1
ATOM 1162 C C . CYS C 1 30 ? -17.031 -13.597 -0.665 1.00 8.01 30 CYS C C 1
ATOM 1163 O O . CYS C 1 30 ? -17.813 -14.400 -0.133 1.00 8.30 30 CYS C O 1
ATOM 1166 N N . GLU C 1 31 ? -16.112 -13.986 -1.553 1.00 8.82 31 GLU C N 1
ATOM 1167 C CA . GLU C 1 31 ? -15.945 -15.404 -1.860 1.00 10.16 31 GLU C CA 1
ATOM 1168 C C . GLU C 1 31 ? -15.608 -16.203 -0.602 1.00 10.97 31 GLU C C 1
ATOM 1169 O O . GLU C 1 31 ? -16.083 -17.332 -0.434 1.00 12.04 31 GLU C O 1
ATOM 1175 N N . GLU C 1 32 ? -14.802 -15.631 0.303 1.00 10.38 32 GLU C N 1
ATOM 1176 C CA . GLU C 1 32 ? -14.473 -16.336 1.541 1.00 11.22 32 GLU C CA 1
ATOM 1177 C C . GLU C 1 32 ? -15.591 -16.214 2.575 1.00 10.40 32 GLU C C 1
ATOM 1178 O O . GLU C 1 32 ? -15.993 -17.210 3.185 1.00 12.28 32 GLU C O 1
ATOM 1184 N N . CYS C 1 33 ? -16.107 -15.003 2.775 1.00 8.01 33 CYS C N 1
ATOM 1185 C CA . CYS C 1 33 ? -16.953 -14.683 3.917 1.00 8.15 33 CYS C CA 1
ATOM 1186 C C . CYS C 1 33 ? -18.444 -14.803 3.634 1.00 7.88 33 CYS C C 1
ATOM 1187 O O . CYS C 1 33 ? -19.232 -14.869 4.589 1.00 7.78 33 CYS C O 1
ATOM 1190 N N . LYS C 1 34 ? -18.847 -14.815 2.357 1.00 7.79 34 LYS C N 1
ATOM 1191 C CA . LYS C 1 34 ? -20.257 -14.942 1.959 1.00 8.19 34 LYS C CA 1
ATOM 1192 C C . LYS C 1 34 ? -21.112 -13.827 2.567 1.00 8.89 34 LYS C C 1
ATOM 1193 O O . LYS C 1 34 ? -22.201 -14.061 3.098 1.00 9.92 34 LYS C O 1
ATOM 1199 N N . CYS C 1 35 ? -20.620 -12.597 2.457 1.00 7.59 35 CYS C N 1
ATOM 1200 C CA . CYS C 1 35 ? -21.258 -11.434 3.060 1.00 8.45 35 CYS C CA 1
ATOM 1201 C C . CYS C 1 35 ? -20.575 -10.198 2.499 1.00 8.85 35 CYS C C 1
ATOM 1202 O O . CYS C 1 35 ? -19.352 -10.193 2.339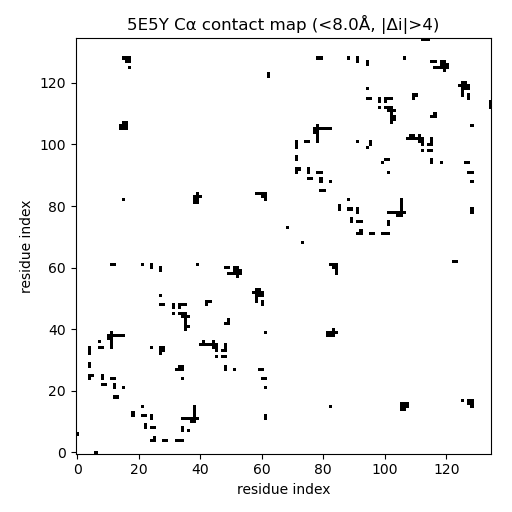 1.00 9.73 35 CYS C O 1
ATOM 1205 N N . VAL C 1 36 ? -21.363 -9.177 2.164 1.00 8.48 36 VAL C N 1
ATOM 1206 C CA . VAL C 1 36 ? -20.824 -7.859 1.819 1.00 9.10 36 VAL C CA 1
ATOM 1207 C C . VAL C 1 36 ? -21.555 -6.821 2.662 1.00 8.80 36 VAL C C 1
ATOM 1208 O O . VAL C 1 36 ? -22.795 -6.798 2.664 1.00 9.14 36 VAL C O 1
ATOM 1212 N N . PRO C 1 37 ? -20.845 -5.959 3.388 1.00 9.01 37 PRO C N 1
ATOM 1213 C CA . PRO C 1 37 ? -21.521 -4.897 4.147 1.00 9.63 37 PRO C CA 1
ATOM 1214 C C . PRO C 1 37 ? -22.311 -3.979 3.225 1.00 9.50 37 PRO C C 1
ATOM 1215 O O . PRO C 1 37 ? -21.939 -3.752 2.068 1.00 10.06 37 PRO C O 1
ATOM 1219 N N . SER C 1 38 ? -23.400 -3.431 3.764 1.00 9.82 38 SER C N 1
ATOM 1220 C CA A SER C 1 38 ? -24.271 -2.543 3.010 0.67 10.71 38 SER C CA 1
ATOM 1221 C CA B SER C 1 38 ? -24.263 -2.552 2.992 0.33 10.35 38 SER C CA 1
ATOM 1222 C C . SER C 1 38 ? -23.576 -1.212 2.724 1.00 10.99 38 SER C C 1
ATOM 1223 O O . SER C 1 38 ? -22.537 -0.879 3.303 1.00 11.19 38 SER C O 1
ATOM 1228 N N . GLY C 1 39 ? -24.176 -0.439 1.814 1.00 10.59 39 GLY C N 1
ATOM 1229 C CA . GLY C 1 39 ? -23.664 0.883 1.498 1.00 11.05 39 GLY C CA 1
ATOM 1230 C C . GLY C 1 39 ? -22.379 0.826 0.683 1.00 9.95 39 GLY C C 1
ATOM 1231 O O . GLY C 1 39 ? -22.011 -0.202 0.104 1.00 9.29 39 GLY C O 1
ATOM 1232 N N . THR C 1 40 ? -21.692 1.969 0.637 1.00 11.00 40 THR C N 1
ATOM 1233 C CA . THR C 1 40 ? -20.438 2.078 -0.101 1.00 11.29 40 THR C CA 1
ATOM 1234 C C . THR C 1 40 ? -19.227 2.219 0.810 1.00 11.39 40 THR C C 1
ATOM 1235 O O . THR C 1 40 ? -18.096 2.232 0.315 1.00 11.83 40 THR C O 1
ATOM 1239 N N . TYR C 1 41 ? -19.436 2.328 2.119 1.00 10.64 41 TYR C N 1
ATOM 1240 C CA . TYR C 1 41 ? -18.369 2.294 3.112 1.00 11.57 41 TYR C CA 1
ATOM 1241 C C . TYR C 1 41 ? -19.023 2.045 4.462 1.00 11.92 41 TYR C C 1
ATOM 1242 O O . TYR C 1 41 ? -20.245 2.140 4.605 1.00 11.03 41 TYR C O 1
ATOM 1251 N N . GLY C 1 42 ? -18.193 1.722 5.454 1.00 12.29 42 GLY C N 1
ATOM 1252 C CA . GLY C 1 42 ? -18.705 1.429 6.780 1.00 11.36 42 GLY C CA 1
ATOM 1253 C C . GLY C 1 42 ? -19.566 0.170 6.815 1.00 10.00 42 GLY C C 1
ATOM 1254 O O . GLY C 1 42 ? -19.525 -0.681 5.922 1.00 8.48 42 GLY C O 1
ATOM 1255 N N . ASN C 1 43 ? -20.338 0.058 7.897 1.00 10.82 43 ASN C N 1
ATOM 1256 C CA . ASN C 1 43 ? -21.308 -1.016 8.115 1.00 11.14 43 ASN C CA 1
ATOM 1257 C C . ASN C 1 43 ? -20.670 -2.398 8.195 1.00 10.37 43 ASN C C 1
ATOM 1258 O O . ASN C 1 43 ? -21.351 -3.408 7.968 1.00 9.91 43 ASN C O 1
ATOM 1263 N N . LYS C 1 44 ? -19.377 -2.485 8.520 1.00 9.65 44 LYS C N 1
ATOM 1264 C CA . LYS C 1 44 ? -18.740 -3.799 8.530 1.00 9.48 44 LYS C CA 1
ATOM 1265 C C . LYS C 1 44 ? -19.185 -4.675 9.700 1.00 9.62 44 LYS C C 1
ATOM 1266 O O . LYS C 1 44 ? -18.948 -5.888 9.660 1.00 11.33 44 LYS C O 1
ATOM 1272 N N . HIS C 1 45 ? -19.842 -4.112 10.719 1.00 9.22 45 HIS C N 1
ATOM 1273 C CA . HIS C 1 45 ? -20.442 -4.956 11.749 1.00 10.44 45 HIS C CA 1
ATOM 1274 C C . HIS C 1 45 ? -21.454 -5.940 11.173 1.00 9.45 45 HIS C C 1
ATOM 1275 O O . HIS C 1 45 ? -21.730 -6.966 11.808 1.00 10.66 45 HIS C O 1
ATOM 1282 N N . GLU C 1 46 ? -22.015 -5.655 9.989 1.00 7.61 46 GLU C N 1
ATOM 1283 C CA . GLU C 1 46 ? -22.943 -6.603 9.369 1.00 7.69 46 GLU C CA 1
ATOM 1284 C C . GLU C 1 46 ? -22.255 -7.913 9.013 1.00 7.93 46 GLU C C 1
ATOM 1285 O O . GLU C 1 46 ? -22.916 -8.951 8.916 1.00 9.02 46 GLU C O 1
ATOM 1291 N N . CYS C 1 47 ? -20.946 -7.881 8.780 1.00 6.96 47 CYS C N 1
ATOM 1292 C CA . CYS C 1 47 ? -20.219 -9.017 8.215 1.00 6.76 47 CYS C CA 1
ATOM 1293 C C . CYS C 1 47 ? -18.921 -9.202 8.981 1.00 7.23 47 CYS C C 1
ATOM 1294 O O . CYS C 1 47 ? -17.857 -8.761 8.535 1.00 7.69 47 CYS C O 1
ATOM 1297 N N . PRO C 1 48 ? -18.966 -9.863 10.145 1.00 6.65 48 PRO C N 1
ATOM 1298 C CA . PRO C 1 48 ? -17.748 -9.950 10.977 1.00 7.62 48 PRO C CA 1
ATOM 1299 C C . PRO C 1 48 ? -16.547 -10.562 10.269 1.00 6.39 48 PRO C C 1
ATOM 1300 O O . PRO C 1 48 ? -15.412 -10.100 10.469 1.00 7.20 48 PRO C O 1
ATOM 1304 N N . CYS C 1 49 ? -16.756 -11.596 9.448 1.00 5.79 49 CYS C N 1
ATOM 1305 C CA . CYS C 1 49 ? -15.651 -12.159 8.676 1.00 6.79 49 CYS C CA 1
ATOM 1306 C C . CYS C 1 49 ? -15.032 -11.105 7.761 1.00 6.94 49 CYS C C 1
ATOM 1307 O O . CYS C 1 49 ? -13.809 -10.904 7.761 1.00 7.42 49 CYS C O 1
ATOM 1310 N N . TYR C 1 50 ? -15.873 -10.442 6.960 1.00 7.42 50 TYR C N 1
ATOM 1311 C CA . TYR C 1 50 ? -15.417 -9.402 6.041 1.00 7.24 50 TYR C CA 1
ATOM 1312 C C . TYR C 1 50 ? -14.723 -8.283 6.807 1.00 7.38 50 TYR C C 1
ATOM 1313 O O . TYR C 1 50 ? -13.671 -7.777 6.389 1.00 9.45 50 TYR C O 1
ATOM 1322 N N . ARG C 1 51 ? -15.305 -7.893 7.942 1.00 6.84 51 ARG C N 1
ATOM 1323 C CA . ARG C 1 51 ? -14.717 -6.859 8.783 1.00 6.75 51 ARG C CA 1
ATOM 1324 C C . ARG C 1 51 ? -13.306 -7.228 9.228 1.00 7.06 51 ARG C C 1
ATOM 1325 O O . ARG C 1 51 ? -12.395 -6.392 9.189 1.00 9.44 51 ARG C O 1
ATOM 1333 N N . ASP C 1 52 ? -13.104 -8.473 9.655 1.00 6.92 52 ASP C N 1
ATOM 1334 C CA . ASP C 1 52 ? -11.899 -8.857 10.380 1.00 8.35 52 ASP C CA 1
ATOM 1335 C C . ASP C 1 52 ? -10.809 -9.447 9.491 1.00 9.28 52 ASP C C 1
ATOM 1336 O O . ASP C 1 52 ? -9.709 -9.722 9.987 1.00 9.70 52 ASP C O 1
ATOM 1341 N N . LYS C 1 53 ? -11.070 -9.648 8.202 1.00 8.61 53 LYS C N 1
ATOM 1342 C CA . LYS C 1 53 ? -10.075 -10.283 7.345 1.00 8.21 53 LYS C CA 1
ATOM 1343 C C . LYS C 1 53 ? -8.839 -9.403 7.202 1.00 8.57 53 LYS C C 1
ATOM 1344 O O . LYS C 1 53 ? -8.945 -8.191 6.996 1.00 8.60 53 LYS C O 1
ATOM 1350 N N . LYS C 1 54 ? -7.662 -10.024 7.313 1.00 9.57 54 LYS C N 1
ATOM 1351 C CA . LYS C 1 54 ? -6.376 -9.351 7.178 1.00 9.86 54 LYS C CA 1
ATOM 1352 C C . LYS C 1 54 ? -5.592 -9.945 6.018 1.00 9.16 54 LYS C C 1
ATOM 1353 O O . LYS C 1 54 ? -5.775 -11.113 5.660 1.00 9.47 54 LYS C O 1
ATOM 1359 N N . ASN C 1 55 ? -4.695 -9.140 5.444 1.00 8.97 55 ASN C N 1
ATOM 1360 C CA . ASN C 1 55 ? -3.709 -9.671 4.519 1.00 9.29 55 ASN C CA 1
ATOM 1361 C C . ASN C 1 55 ? -2.479 -10.147 5.301 1.00 9.02 55 ASN C C 1
ATOM 1362 O O . ASN C 1 55 ? -2.419 -10.068 6.532 1.00 8.67 55 ASN C O 1
ATOM 1367 N N . SER C 1 56 ? -1.470 -10.644 4.582 1.00 10.79 56 SER C N 1
ATOM 1368 C CA A SER C 1 56 ? -0.306 -11.229 5.239 0.70 12.28 56 SER C CA 1
ATOM 1369 C CA B SER C 1 56 ? -0.320 -11.232 5.258 0.30 11.61 56 SER C CA 1
ATOM 1370 C C . SER C 1 56 ? 0.521 -10.196 5.993 1.00 12.63 56 SER C C 1
ATOM 1371 O O . SER C 1 56 ? 1.275 -10.565 6.901 1.00 14.10 56 SER C O 1
ATOM 1376 N N . LYS C 1 57 ? 0.409 -8.917 5.631 1.00 12.05 57 LYS C N 1
ATOM 1377 C CA . LYS C 1 57 ? 1.070 -7.855 6.375 1.00 10.84 57 LYS C CA 1
ATOM 1378 C C . LYS C 1 57 ? 0.243 -7.380 7.564 1.00 11.46 57 LYS C C 1
ATOM 1379 O O . LYS C 1 57 ? 0.632 -6.409 8.229 1.00 12.50 57 LYS C O 1
ATOM 1385 N N . GLY C 1 58 ? -0.888 -8.030 7.845 1.00 11.40 58 GLY C N 1
ATOM 1386 C CA . GLY C 1 58 ? -1.715 -7.648 8.973 1.00 11.54 58 GLY C CA 1
ATOM 1387 C C . GLY C 1 58 ? -2.670 -6.506 8.721 1.00 10.34 58 GLY C C 1
ATOM 1388 O O . GLY C 1 58 ? -3.313 -6.036 9.667 1.00 10.68 58 GLY C O 1
ATOM 1389 N N . LYS C 1 59 ? -2.788 -6.038 7.485 1.00 9.54 59 LYS C N 1
ATOM 1390 C CA A LYS C 1 59 ? -3.655 -4.913 7.166 0.45 10.15 59 LYS C CA 1
ATOM 1391 C CA B LYS C 1 59 ? -3.661 -4.914 7.193 0.55 10.24 59 LYS C CA 1
ATOM 1392 C C . LYS C 1 59 ? -5.064 -5.394 6.840 1.00 9.48 59 LYS C C 1
ATOM 1393 O O . LYS C 1 59 ? -5.262 -6.508 6.348 1.00 9.95 59 LYS C O 1
ATOM 1404 N N . SER C 1 60 ? -6.049 -4.538 7.119 1.00 8.79 60 SER C N 1
ATOM 1405 C CA . SER C 1 60 ? -7.419 -4.866 6.748 1.00 8.60 60 SER C CA 1
ATOM 1406 C C . SER C 1 60 ? -7.505 -5.059 5.239 1.00 8.97 60 SER C C 1
ATOM 1407 O O . SER C 1 60 ? -6.997 -4.243 4.464 1.00 11.18 60 SER C O 1
ATOM 1410 N N . LYS C 1 61 ? -8.150 -6.149 4.832 1.00 8.10 61 LYS C N 1
ATOM 1411 C CA . LYS C 1 61 ? -8.163 -6.596 3.447 1.00 8.64 61 LYS C CA 1
ATOM 1412 C C . LYS C 1 61 ? -9.389 -6.138 2.673 1.00 7.97 61 LYS C C 1
ATOM 1413 O O . LYS C 1 61 ? -9.297 -5.916 1.460 1.00 8.44 61 LYS C O 1
ATOM 1419 N N . CYS C 1 62 ? -10.539 -6.014 3.338 1.00 7.02 62 CYS C N 1
ATOM 1420 C CA . CYS C 1 62 ? -11.812 -6.000 2.641 1.00 6.39 62 CYS C CA 1
ATOM 1421 C C . CYS C 1 62 ? -12.408 -4.605 2.630 1.00 6.71 62 CYS C C 1
ATOM 1422 O O . CYS C 1 62 ? -12.533 -3.990 3.696 1.00 8.34 62 CYS C O 1
ATOM 1425 N N . PRO C 1 63 ? -12.777 -4.069 1.460 1.00 8.51 63 PRO C N 1
ATOM 1426 C CA . PRO C 1 63 ? -13.256 -2.685 1.350 1.00 9.27 63 PRO C CA 1
ATOM 1427 C C . PRO C 1 63 ? -14.671 -2.485 1.873 1.00 10.02 63 PRO C C 1
ATOM 1428 O O . PRO C 1 63 ? -14.908 -1.599 2.702 1.00 11.36 63 PRO C O 1
ATOM 1433 N N . GLY D 2 1 ? 0.542 -11.243 34.711 1.00 30.35 1 GLY D N 1
ATOM 1434 C CA . GLY D 2 1 ? 0.782 -9.819 34.845 1.00 29.66 1 GLY D CA 1
ATOM 1435 C C . GLY D 2 1 ? 1.967 -9.328 34.037 1.00 28.36 1 GLY D C 1
ATOM 1436 O O . GLY D 2 1 ? 2.714 -10.120 33.465 1.00 28.77 1 GLY D O 1
ATOM 1556 N N . GLY D 2 17 ? -8.590 -27.942 26.695 1.00 11.58 17 GLY D N 1
ATOM 1557 C CA . GLY D 2 17 ? -9.586 -28.670 27.460 1.00 12.11 17 GLY D CA 1
ATOM 1558 C C . GLY D 2 17 ? -10.374 -27.761 28.381 1.00 11.64 17 GLY D C 1
ATOM 1559 O O . GLY D 2 17 ? -10.735 -28.138 29.497 1.00 11.45 17 GLY D O 1
ATOM 1641 N N . GLY D 2 27 ? -6.633 -13.826 25.580 1.00 8.13 27 GLY D N 1
ATOM 1642 C CA . GLY D 2 27 ? -6.351 -12.512 26.132 1.00 8.82 27 GLY D CA 1
ATOM 1643 C C . GLY D 2 27 ? -7.014 -11.396 25.344 1.00 9.27 27 GLY D C 1
ATOM 1644 O O . GLY D 2 27 ? -6.356 -10.439 24.932 1.00 9.84 27 GLY D O 1
ATOM 1724 N N . GLY D 2 39 ? 2.990 -22.309 19.832 1.00 11.38 39 GLY D N 1
ATOM 1725 C CA . GLY D 2 39 ? 2.431 -23.616 20.122 1.00 11.67 39 GLY D CA 1
ATOM 1726 C C . GLY D 2 39 ? 1.116 -23.579 20.885 1.00 11.68 39 GLY D C 1
ATOM 1727 O O . GLY D 2 39 ? 0.718 -22.534 21.401 1.00 12.38 39 GLY D O 1
ATOM 1747 N N . GLY D 2 42 ? -3.002 -24.305 16.158 1.00 10.71 42 GLY D N 1
ATOM 1748 C CA . GLY D 2 42 ? -2.487 -24.003 14.834 1.00 10.72 42 GLY D CA 1
ATOM 1749 C C . GLY D 2 42 ? -1.568 -22.797 14.794 1.00 11.02 42 GLY D C 1
ATOM 1750 O O . GLY D 2 42 ? -1.615 -21.943 15.683 1.00 12.51 42 GLY D O 1
ATOM 1876 N N . GLY D 2 58 ? -20.183 -14.689 13.796 1.00 10.44 58 GLY D N 1
ATOM 1877 C CA . GLY D 2 58 ? -19.382 -15.065 12.641 1.00 10.49 58 GLY D CA 1
ATOM 1878 C C . GLY D 2 58 ? -18.469 -16.260 12.852 1.00 10.26 58 GLY D C 1
ATOM 1879 O O . GLY D 2 58 ? -17.890 -16.783 11.895 1.00 11.18 58 GLY D O 1
#

Radius of gyration: 17.23 Å; Cα contacts (8 Å, |Δi|>4): 207; chains: 4; bounding box: 42×52×49 Å

Secondary structure (DSSP, 8-state):
---HHHHHHHHHTTT-SSHHHHH--HHHHHHHS---SSSS--GGG-HHHHH-B-TTS-B---/------/--HHHHHHHHHTTT-TTHHHHH--HHHHHHHS---SSSS--GGG-HHHHH-B-TTS-B---/------

Nearest PDB structures (foldseek):
  5e5y-assembly3_C  TM=1.017E+00  e=5.988E-14  Solanum tuberosum
  5e5y-assembly4_D  TM=3.058E-01  e=6.118E-12  Solanum tuberosum
  8x67-assembly1_A  TM=7.756E-01  e=3.315E-07  Prunus persica
  8x0r-assembly1_A  TM=8.171E-01  e=7.854E-07  Cryptomeria japonica
  5e5y-assembly3_C  TM=1.003E+00  e=1.411E-12  Solanum tuberosum

Organism: Solanum tuberosum (NCBI:txid4113)

Solvent-accessible surface area: 14354 Å² total

InterPro domains:
  IPR003854 Gibberellin regulated protein [PF02704] (30-88)